Protein AF-A0A7C6FUX5-F1 (afdb_monomer)

Structure (mmCIF, N/CA/C/O backbone):
data_AF-A0A7C6FUX5-F1
#
_entry.id   AF-A0A7C6FUX5-F1
#
loop_
_atom_site.group_PDB
_atom_site.id
_atom_site.type_symbol
_atom_site.label_atom_id
_atom_site.label_alt_id
_atom_site.label_comp_id
_atom_site.label_asym_id
_atom_site.label_entity_id
_atom_site.label_seq_id
_atom_site.pdbx_PDB_ins_code
_atom_site.Cartn_x
_atom_site.Cartn_y
_atom_site.Cartn_z
_atom_site.occupancy
_atom_site.B_iso_or_equiv
_atom_site.auth_seq_id
_atom_site.auth_comp_id
_atom_site.auth_asym_id
_atom_site.auth_atom_id
_atom_site.pdbx_PDB_model_num
ATOM 1 N N . MET A 1 1 ? -0.484 7.562 3.150 1.00 90.62 1 MET A N 1
ATOM 2 C CA . MET A 1 1 ? 0.474 7.073 2.131 1.00 90.62 1 MET A CA 1
ATOM 3 C C . MET A 1 1 ? 1.756 6.677 2.838 1.00 90.62 1 MET A C 1
ATOM 5 O O . MET A 1 1 ? 1.932 7.092 3.976 1.00 90.62 1 MET A O 1
ATOM 9 N N . ILE A 1 2 ? 2.642 5.943 2.174 1.00 94.94 2 ILE A N 1
ATOM 10 C CA . ILE A 1 2 ? 4.008 5.676 2.634 1.00 94.94 2 ILE A CA 1
ATOM 11 C C . ILE A 1 2 ? 4.972 6.375 1.683 1.00 94.94 2 ILE A C 1
ATOM 13 O O . ILE A 1 2 ? 4.890 6.177 0.474 1.00 94.94 2 ILE A O 1
ATOM 17 N N . TYR A 1 3 ? 5.849 7.211 2.220 1.00 96.38 3 TYR A N 1
ATOM 18 C CA . TYR A 1 3 ? 6.982 7.792 1.513 1.00 96.38 3 TYR A CA 1
ATOM 19 C C . TYR A 1 3 ? 8.202 6.877 1.656 1.00 96.38 3 TYR A C 1
ATOM 21 O O . TYR A 1 3 ? 8.393 6.273 2.711 1.00 96.38 3 TYR A O 1
ATOM 29 N N . THR A 1 4 ? 9.015 6.761 0.605 1.00 96.56 4 THR A N 1
ATOM 30 C CA . THR A 1 4 ? 10.234 5.940 0.619 1.00 96.56 4 THR A CA 1
ATOM 31 C C . THR A 1 4 ? 11.493 6.798 0.484 1.00 96.56 4 THR A C 1
ATOM 33 O O . THR A 1 4 ? 11.474 7.920 -0.030 1.00 96.56 4 THR A O 1
ATOM 36 N N . ASN A 1 5 ? 12.644 6.231 0.844 1.00 95.88 5 ASN A N 1
ATOM 37 C CA . ASN A 1 5 ? 13.952 6.856 0.643 1.00 95.88 5 ASN A CA 1
ATOM 38 C C . ASN A 1 5 ? 14.355 7.034 -0.836 1.00 95.88 5 ASN A C 1
ATOM 40 O O . ASN A 1 5 ? 15.372 7.672 -1.114 1.00 95.88 5 ASN A O 1
ATOM 44 N N . LYS A 1 6 ? 13.567 6.508 -1.784 1.00 92.94 6 LYS A N 1
ATOM 45 C CA . LYS A 1 6 ? 13.728 6.747 -3.226 1.00 92.94 6 LYS A CA 1
ATOM 46 C C . LYS A 1 6 ? 12.970 7.985 -3.708 1.00 92.94 6 LYS A C 1
ATOM 48 O O . LYS A 1 6 ? 13.152 8.387 -4.856 1.00 92.94 6 LYS A O 1
ATOM 53 N N . GLY A 1 7 ? 12.164 8.603 -2.845 1.00 93.38 7 GLY A N 1
ATOM 54 C CA . GLY A 1 7 ? 11.412 9.817 -3.151 1.00 93.38 7 GLY A CA 1
ATOM 55 C C . GLY A 1 7 ? 10.010 9.579 -3.710 1.00 93.38 7 GLY A C 1
ATOM 56 O O . GLY A 1 7 ? 9.338 10.548 -4.061 1.00 93.38 7 GLY A O 1
ATOM 57 N N . ASP A 1 8 ? 9.571 8.324 -3.820 1.00 95.25 8 ASP A N 1
ATOM 58 C CA . ASP A 1 8 ? 8.226 7.967 -4.265 1.00 95.25 8 ASP A CA 1
ATOM 59 C C . ASP A 1 8 ? 7.261 7.739 -3.093 1.00 95.25 8 ASP A C 1
ATOM 61 O O . ASP A 1 8 ? 7.658 7.518 -1.946 1.00 95.25 8 ASP A O 1
ATOM 65 N N . TYR A 1 9 ? 5.971 7.792 -3.413 1.00 95.75 9 TYR A N 1
ATOM 66 C CA . TYR A 1 9 ? 4.870 7.467 -2.519 1.00 95.75 9 TYR A CA 1
ATOM 67 C C . TYR A 1 9 ? 4.187 6.174 -2.959 1.00 95.75 9 TYR A C 1
ATOM 69 O O . TYR A 1 9 ? 3.695 6.082 -4.084 1.00 95.75 9 TYR A O 1
ATOM 77 N N . LYS A 1 10 ? 4.045 5.217 -2.047 1.00 93.31 10 LYS A N 1
ATOM 78 C CA . LYS A 1 10 ? 3.216 4.020 -2.234 1.00 93.31 10 LYS A CA 1
ATOM 79 C C . LYS A 1 10 ? 2.009 4.043 -1.301 1.00 93.31 10 LYS A C 1
ATOM 81 O O . LYS A 1 10 ? 1.949 4.796 -0.323 1.00 93.31 10 LYS A O 1
ATOM 86 N N . LEU A 1 11 ? 1.020 3.221 -1.623 1.00 92.62 11 LEU A N 1
ATOM 87 C CA . LEU A 1 11 ? -0.009 2.875 -0.653 1.00 92.62 11 LEU A CA 1
ATOM 88 C C . LEU A 1 11 ? 0.579 1.824 0.300 1.00 92.62 11 LEU A C 1
ATOM 90 O O . LEU A 1 11 ? 1.372 0.998 -0.165 1.00 92.62 11 LEU A O 1
ATOM 94 N N . PRO A 1 12 ? 0.220 1.848 1.589 1.00 92.81 12 PRO A N 1
ATOM 95 C CA . PRO A 1 12 ? 0.594 0.765 2.477 1.00 92.81 12 PRO A CA 1
ATOM 96 C C . PRO A 1 12 ? -0.157 -0.525 2.124 1.00 92.81 12 PRO A C 1
ATOM 98 O O . PRO A 1 12 ? -1.201 -0.491 1.454 1.00 92.81 12 PRO A O 1
ATOM 101 N N . GLY A 1 13 ? 0.430 -1.642 2.527 1.00 92.06 13 GLY A N 1
ATOM 102 C CA . GLY A 1 13 ? 0.016 -2.998 2.235 1.00 92.06 13 GLY A CA 1
ATOM 103 C C . GLY A 1 13 ? 1.196 -3.950 2.052 1.00 92.06 13 GLY A C 1
ATOM 104 O O . GLY A 1 13 ? 2.288 -3.550 1.634 1.00 92.06 13 GLY A O 1
ATOM 105 N N . GLY A 1 14 ? 0.899 -5.231 2.240 1.00 91.38 14 GLY A N 1
ATOM 106 C CA . GLY A 1 14 ? 1.831 -6.345 2.127 1.00 91.38 14 GLY A CA 1
ATOM 107 C C . GLY A 1 14 ? 1.097 -7.664 1.886 1.00 91.38 14 GLY A C 1
ATOM 108 O O . GLY A 1 14 ? -0.051 -7.676 1.428 1.00 91.38 14 GLY A O 1
ATOM 109 N N . GLY A 1 15 ? 1.792 -8.777 2.110 1.00 91.31 15 GLY A N 1
ATOM 110 C CA . GLY A 1 15 ? 1.283 -10.117 1.812 1.00 91.31 15 GLY A CA 1
ATOM 111 C C . GLY A 1 15 ? 0.284 -10.625 2.856 1.00 91.31 15 GLY A C 1
ATOM 112 O O . GLY A 1 15 ? 0.269 -10.174 3.997 1.00 91.31 15 GLY A O 1
ATOM 113 N N . ILE A 1 16 ? -0.541 -11.601 2.469 1.00 90.62 16 ILE A N 1
ATOM 114 C CA . ILE A 1 16 ? -1.384 -12.354 3.417 1.00 90.62 16 ILE A CA 1
ATOM 115 C C . ILE A 1 16 ? -0.537 -13.425 4.093 1.00 90.62 16 ILE A C 1
ATOM 117 O O . ILE A 1 16 ? 0.060 -14.265 3.412 1.00 90.62 16 ILE A O 1
ATOM 121 N N . GLU A 1 17 ? -0.529 -13.441 5.423 1.00 92.19 17 GLU A N 1
ATOM 122 C CA . GLU A 1 17 ? 0.102 -14.520 6.175 1.00 92.19 17 GLU A CA 1
ATOM 123 C C . GLU A 1 17 ? -0.797 -15.762 6.269 1.00 92.19 17 GLU A C 1
ATOM 125 O O . GLU A 1 17 ? -2.009 -15.738 6.042 1.00 92.19 17 GLU A O 1
ATOM 130 N N . ALA A 1 18 ? -0.195 -16.904 6.602 1.00 93.44 18 ALA A N 1
ATOM 131 C CA . ALA A 1 18 ? -0.916 -18.166 6.680 1.00 93.44 18 ALA A CA 1
ATOM 132 C C . ALA A 1 18 ? -2.050 -18.106 7.719 1.00 93.44 18 ALA A C 1
ATOM 134 O O . ALA A 1 18 ? -1.808 -18.030 8.921 1.00 93.44 18 ALA A O 1
ATOM 135 N N . GLY A 1 19 ? -3.291 -18.223 7.240 1.00 94.44 19 GLY A N 1
ATOM 136 C CA . GLY A 1 19 ? -4.490 -18.192 8.077 1.00 94.44 19 GLY A CA 1
ATOM 137 C C . GLY A 1 19 ? -5.155 -16.820 8.188 1.00 94.44 19 GLY A C 1
ATOM 138 O O . GLY A 1 19 ? -6.219 -16.749 8.794 1.00 94.44 19 GLY A O 1
ATOM 139 N N . GLU A 1 20 ? -4.589 -15.773 7.583 1.00 92.25 20 GLU A N 1
ATOM 140 C CA . GLU A 1 20 ? -5.214 -14.451 7.522 1.00 92.25 20 GLU A CA 1
ATOM 141 C C . GLU A 1 20 ? -6.233 -14.349 6.377 1.00 92.25 20 GLU A C 1
ATOM 143 O O . GLU A 1 20 ? -6.048 -14.849 5.264 1.00 92.25 20 GLU A O 1
ATOM 148 N N . THR A 1 21 ? -7.324 -13.641 6.640 1.00 92.00 21 THR A N 1
ATOM 149 C CA . THR A 1 21 ? -8.197 -13.074 5.613 1.00 92.00 21 THR A CA 1
ATOM 150 C C . THR A 1 21 ? -7.592 -11.787 5.047 1.00 92.00 21 THR A C 1
ATOM 152 O O . THR A 1 21 ? -6.734 -11.154 5.658 1.00 92.00 21 T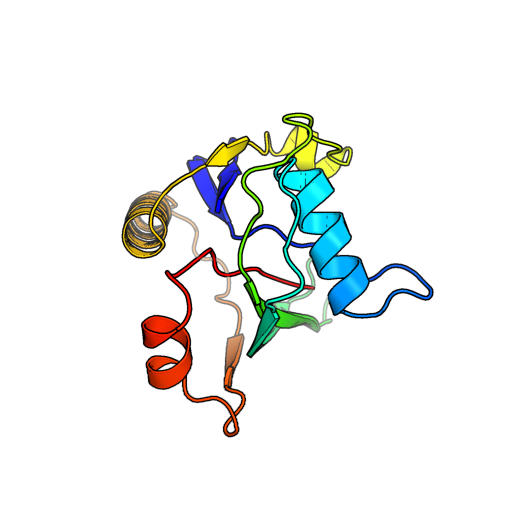HR A O 1
ATOM 155 N N . HIS A 1 22 ? -8.096 -11.326 3.899 1.00 89.69 22 HIS A N 1
ATOM 156 C CA . HIS A 1 22 ? -7.632 -10.067 3.298 1.00 89.69 22 HIS A CA 1
ATOM 157 C C . HIS A 1 22 ? -7.837 -8.864 4.233 1.00 89.69 22 HIS A C 1
ATOM 159 O O . HIS A 1 22 ? -7.033 -7.940 4.236 1.00 89.69 22 HIS A O 1
ATOM 165 N N . LEU A 1 23 ? -8.923 -8.864 5.015 1.00 90.62 23 LEU A N 1
ATOM 166 C CA . LEU A 1 23 ? -9.229 -7.773 5.942 1.00 90.62 23 LEU A CA 1
ATOM 167 C C . LEU A 1 23 ? -8.312 -7.791 7.168 1.00 90.62 23 LEU A C 1
ATOM 169 O O . LEU A 1 23 ? -7.954 -6.726 7.663 1.00 90.62 23 LEU A O 1
ATOM 173 N N . GLU A 1 24 ? -7.932 -8.974 7.651 1.00 93.38 24 GLU A N 1
ATOM 174 C CA . GLU A 1 24 ? -6.967 -9.113 8.748 1.00 93.38 24 GLU A CA 1
ATOM 175 C C . GLU A 1 24 ? -5.582 -8.639 8.313 1.00 93.38 24 GLU A C 1
ATOM 177 O O . GLU A 1 24 ? -5.012 -7.780 8.985 1.00 93.38 24 GLU A O 1
ATOM 182 N N . ALA A 1 25 ? -5.112 -9.089 7.144 1.00 93.62 25 ALA A N 1
ATOM 183 C CA . ALA A 1 25 ? -3.860 -8.618 6.561 1.00 93.62 25 ALA A CA 1
ATOM 184 C C . ALA A 1 25 ? -3.884 -7.096 6.343 1.00 93.62 25 ALA A C 1
ATOM 186 O O . ALA A 1 25 ? -2.970 -6.402 6.770 1.00 93.62 25 ALA A O 1
ATOM 187 N N . LEU A 1 26 ? -4.968 -6.542 5.781 1.00 93.44 26 LEU A N 1
ATOM 188 C CA . LEU A 1 26 ? -5.131 -5.092 5.627 1.00 93.44 26 LEU A CA 1
ATOM 189 C C . LEU A 1 26 ? -4.981 -4.363 6.973 1.00 93.44 26 LEU A C 1
ATOM 191 O O . LEU A 1 26 ? -4.186 -3.435 7.080 1.00 93.44 26 LEU A O 1
ATOM 195 N N . LYS A 1 27 ? -5.718 -4.777 8.013 1.00 93.06 27 LYS A N 1
ATOM 196 C CA . LYS A 1 27 ? -5.649 -4.143 9.342 1.00 93.06 27 LYS A CA 1
ATOM 197 C C . LYS A 1 27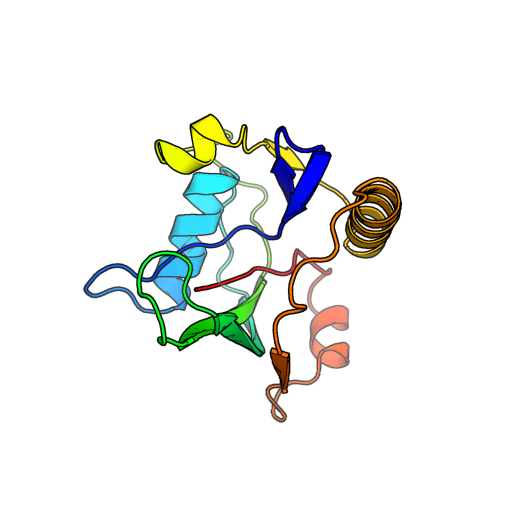 ? -4.245 -4.230 9.953 1.00 93.06 27 LYS A C 1
ATOM 199 O O . LYS A 1 27 ? -3.802 -3.248 10.548 1.00 93.06 27 LYS A O 1
ATOM 204 N N . ARG A 1 28 ? -3.559 -5.369 9.800 1.00 95.06 28 ARG A N 1
ATOM 205 C CA . ARG A 1 28 ? -2.182 -5.568 10.273 1.00 95.06 28 ARG A CA 1
ATOM 206 C C . ARG A 1 28 ? -1.209 -4.642 9.546 1.00 95.06 28 ARG A C 1
ATOM 208 O O . ARG A 1 28 ? -0.564 -3.838 10.204 1.00 95.06 28 ARG A O 1
ATOM 215 N N . GLU A 1 29 ? -1.165 -4.687 8.219 1.00 95.31 29 GLU A N 1
ATOM 216 C CA . GLU A 1 29 ? -0.222 -3.913 7.397 1.00 95.31 29 GLU A CA 1
ATOM 217 C C . GLU A 1 29 ? -0.356 -2.403 7.636 1.00 95.31 29 GLU A C 1
ATOM 219 O O . GLU A 1 29 ? 0.636 -1.695 7.806 1.00 95.31 29 GLU A O 1
ATOM 224 N N . ILE A 1 30 ? -1.590 -1.891 7.751 1.00 93.56 30 ILE A N 1
ATOM 225 C CA . ILE A 1 30 ? -1.799 -0.477 8.096 1.00 93.56 30 ILE A CA 1
ATOM 226 C C . ILE A 1 30 ? -1.211 -0.148 9.460 1.00 93.56 30 ILE A C 1
ATOM 228 O O . ILE A 1 30 ? -0.516 0.862 9.596 1.00 93.56 30 ILE A O 1
ATOM 232 N N . LEU A 1 31 ? -1.446 -0.987 10.463 1.00 93.94 31 LEU A N 1
ATOM 233 C CA . LEU A 1 31 ? -0.877 -0.770 11.785 1.00 93.94 31 LEU A CA 1
ATOM 234 C C . LEU A 1 31 ? 0.658 -0.825 11.757 1.00 93.94 31 LEU A C 1
ATOM 236 O O . LEU A 1 31 ? 1.301 0.006 12.395 1.00 93.94 31 LEU A O 1
ATOM 240 N N . GLU A 1 32 ? 1.246 -1.755 11.010 1.00 94.81 32 GLU A N 1
ATOM 241 C CA . GLU A 1 32 ? 2.696 -1.950 10.927 1.00 94.81 32 GLU A CA 1
ATOM 242 C C . GLU A 1 32 ? 3.400 -0.799 10.203 1.00 94.81 32 GLU A C 1
ATOM 244 O O . GLU A 1 32 ? 4.341 -0.208 10.744 1.00 94.81 32 GLU A O 1
ATOM 249 N N . GLU A 1 33 ? 2.913 -0.427 9.020 1.00 95.06 33 GLU A N 1
ATOM 250 C CA . GLU A 1 33 ? 3.546 0.579 8.168 1.00 95.06 33 GLU A CA 1
ATOM 251 C C . GLU A 1 33 ? 3.165 2.019 8.530 1.00 95.06 33 GLU A C 1
ATOM 253 O O . GLU A 1 33 ? 3.901 2.945 8.183 1.00 95.06 33 GLU A O 1
ATOM 258 N N . THR A 1 34 ? 2.033 2.243 9.215 1.00 92.38 34 THR A N 1
ATOM 259 C CA . THR A 1 34 ? 1.551 3.603 9.535 1.00 92.38 34 THR A CA 1
ATOM 260 C C . THR A 1 34 ? 1.375 3.901 11.018 1.00 92.38 34 THR A C 1
ATOM 262 O O . THR A 1 34 ? 1.345 5.072 11.392 1.00 92.38 34 THR A O 1
ATOM 265 N N . GLY A 1 35 ? 1.250 2.881 11.870 1.00 92.69 35 GLY A N 1
ATOM 266 C CA . GLY A 1 35 ? 0.865 3.048 13.275 1.00 92.69 35 GLY A CA 1
ATOM 267 C C . GLY A 1 35 ? -0.616 3.402 13.482 1.00 92.69 35 GLY A C 1
ATOM 268 O O . GLY A 1 35 ? -1.045 3.571 14.628 1.00 92.69 35 GLY A O 1
ATOM 269 N N . CYS A 1 36 ? -1.403 3.521 12.406 1.00 91.56 36 CYS A N 1
ATOM 270 C CA . CYS A 1 36 ? -2.831 3.818 12.461 1.00 91.56 36 CYS A CA 1
ATOM 271 C C . CYS A 1 36 ? -3.665 2.545 12.637 1.00 91.56 36 CYS A C 1
ATOM 273 O O . CYS A 1 36 ? -3.319 1.476 12.142 1.00 91.56 36 CYS A O 1
ATOM 275 N N . LEU A 1 37 ? -4.818 2.684 13.289 1.00 91.44 37 LEU A N 1
ATOM 276 C CA . LEU A 1 37 ? -5.840 1.642 13.331 1.00 91.44 37 LEU A CA 1
ATOM 277 C C . LEU A 1 37 ? -6.911 1.916 12.274 1.00 91.44 37 LEU A C 1
ATOM 279 O O . LEU A 1 37 ? -7.257 3.068 12.019 1.00 91.44 37 LEU A O 1
ATOM 283 N N . ILE A 1 38 ? -7.454 0.854 11.685 1.00 89.81 38 ILE A N 1
ATOM 284 C CA . ILE A 1 38 ? -8.605 0.927 10.780 1.00 89.81 38 ILE A CA 1
ATOM 285 C C . ILE A 1 38 ? -9.884 0.702 11.593 1.00 89.81 38 ILE A C 1
ATOM 287 O O . ILE A 1 38 ? -9.976 -0.265 12.352 1.00 89.81 38 ILE A O 1
ATOM 291 N N . GLU A 1 39 ? -10.873 1.574 11.418 1.00 88.12 39 GLU A N 1
ATOM 292 C CA . GLU A 1 39 ? -12.232 1.361 11.921 1.00 88.12 39 GLU A CA 1
ATOM 293 C C . GLU A 1 39 ? -12.924 0.215 11.161 1.00 88.12 39 GLU A C 1
ATOM 295 O O . GLU A 1 39 ? -12.473 -0.217 10.105 1.00 88.12 39 GLU A O 1
ATOM 300 N N . ASP A 1 40 ? -14.072 -0.275 11.629 1.00 83.44 40 ASP A N 1
ATOM 301 C CA . ASP A 1 40 ? -14.784 -1.371 10.940 1.00 83.44 40 ASP A CA 1
ATOM 302 C C . ASP A 1 40 ? -15.429 -0.963 9.597 1.00 83.44 40 ASP A C 1
ATOM 304 O O . ASP A 1 40 ? -16.061 -1.770 8.913 1.00 83.44 40 ASP A O 1
ATOM 308 N N . THR A 1 41 ? -15.213 0.281 9.179 1.00 84.19 41 THR A N 1
ATOM 309 C CA . THR A 1 41 ? -15.671 0.853 7.918 1.00 84.19 41 THR A CA 1
ATOM 310 C C . THR A 1 41 ? -14.636 0.607 6.818 1.00 84.19 41 THR A C 1
ATOM 312 O O . THR A 1 41 ? -13.750 1.432 6.577 1.00 84.19 41 THR A O 1
ATOM 315 N N . ILE A 1 42 ? -14.757 -0.542 6.145 1.00 88.00 42 ILE A N 1
ATOM 316 C CA . ILE A 1 42 ? -13.884 -0.975 5.042 1.00 88.00 42 ILE A CA 1
ATOM 317 C C . ILE A 1 42 ? -14.731 -1.291 3.806 1.00 88.00 42 ILE A C 1
ATOM 319 O O . ILE A 1 42 ? -15.709 -2.032 3.888 1.00 88.00 42 ILE A O 1
ATOM 323 N N . LEU A 1 43 ? -14.323 -0.770 2.651 1.00 85.94 43 LEU A N 1
ATOM 324 C CA . LEU A 1 43 ? -14.976 -0.982 1.363 1.00 85.94 43 LEU A CA 1
ATOM 325 C C . LEU A 1 43 ? -13.959 -1.507 0.338 1.00 85.94 43 LEU A C 1
ATOM 327 O O . LEU A 1 43 ? -13.009 -0.787 0.028 1.00 85.94 43 LEU A O 1
ATOM 331 N N . PRO A 1 44 ? -14.129 -2.716 -0.223 1.00 87.31 44 PRO A N 1
ATOM 332 C CA . PRO A 1 44 ? -13.321 -3.145 -1.362 1.00 87.31 44 PRO A CA 1
ATOM 333 C C . PRO A 1 44 ? -13.556 -2.223 -2.568 1.00 87.31 44 PRO A C 1
ATOM 335 O O . PRO A 1 44 ? -14.629 -1.673 -2.742 1.00 87.31 44 PRO A O 1
ATOM 338 N N . ILE A 1 45 ? -12.546 -2.003 -3.401 1.00 86.19 45 ILE A N 1
ATOM 339 C CA . ILE A 1 45 ? -12.649 -1.134 -4.590 1.00 86.19 45 ILE A CA 1
ATOM 340 C C . ILE A 1 45 ? -12.498 -1.969 -5.854 1.00 86.19 45 ILE A C 1
ATOM 342 O O . ILE A 1 45 ? -13.159 -1.747 -6.870 1.00 86.19 45 ILE A O 1
ATOM 346 N N . GLY A 1 46 ? -11.585 -2.930 -5.803 1.00 86.50 46 GLY A N 1
ATOM 347 C CA . GLY A 1 46 ? -11.254 -3.729 -6.9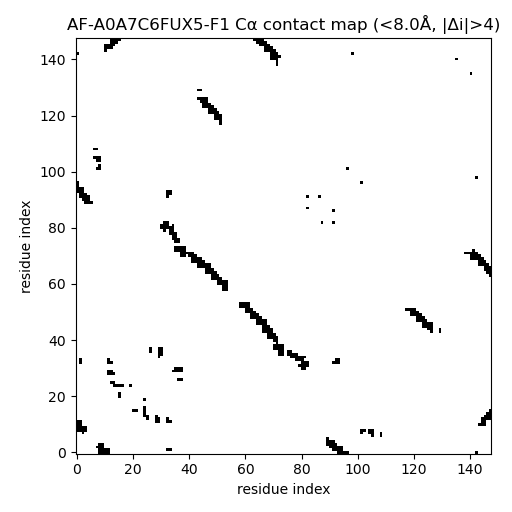56 1.00 86.50 46 GLY A CA 1
ATOM 348 C C . GLY A 1 46 ? -9.907 -4.397 -6.812 1.00 86.50 46 GLY A C 1
ATOM 349 O O . GLY A 1 46 ? -9.305 -4.451 -5.739 1.00 86.50 46 GLY A O 1
ATOM 350 N N . THR A 1 47 ? -9.454 -4.930 -7.934 1.00 88.38 47 THR A N 1
ATOM 351 C CA . THR A 1 47 ? -8.215 -5.676 -8.035 1.00 88.38 47 THR A CA 1
ATOM 352 C C . THR A 1 47 ? -7.393 -5.185 -9.215 1.00 88.38 47 THR A C 1
ATOM 354 O O . THR A 1 47 ? -7.929 -4.974 -10.305 1.00 88.38 47 THR A O 1
ATOM 357 N N . VAL A 1 48 ? -6.086 -5.059 -9.015 1.00 89.00 48 VAL A N 1
ATOM 358 C CA . VAL A 1 48 ? -5.104 -4.889 -10.089 1.00 89.00 48 VAL A CA 1
ATOM 359 C C . VAL A 1 48 ? -4.342 -6.190 -10.245 1.00 89.00 48 VAL A C 1
ATOM 361 O O . VAL A 1 48 ? -4.023 -6.850 -9.264 1.00 89.00 48 VAL A O 1
ATOM 364 N N . THR A 1 49 ? -4.083 -6.604 -11.476 1.00 88.69 49 THR A N 1
ATOM 365 C CA . THR A 1 49 ? -3.153 -7.700 -11.755 1.00 88.69 49 THR A CA 1
ATOM 366 C C . THR A 1 49 ? -2.003 -7.147 -12.566 1.00 88.69 49 THR A C 1
ATOM 368 O O . THR A 1 49 ? -2.224 -6.601 -13.646 1.00 88.69 49 THR A O 1
ATOM 371 N N . GLU A 1 50 ? -0.798 -7.269 -12.024 1.00 89.69 50 GLU A N 1
ATOM 372 C CA . GLU A 1 50 ? 0.452 -6.912 -12.674 1.00 89.69 50 GLU A CA 1
ATOM 373 C C . GLU A 1 50 ? 1.143 -8.176 -13.186 1.00 89.69 50 GLU A C 1
ATOM 375 O O . GLU A 1 50 ? 1.291 -9.155 -12.453 1.00 89.69 50 GLU A O 1
ATOM 380 N N . GLN A 1 51 ? 1.575 -8.147 -14.444 1.00 89.94 51 GLN A N 1
ATOM 381 C CA . GLN A 1 51 ? 2.358 -9.208 -15.067 1.00 89.94 51 GLN A CA 1
ATOM 382 C C . GLN A 1 51 ? 3.651 -8.629 -15.633 1.00 89.94 51 GLN A C 1
ATOM 384 O O . GLN A 1 51 ? 3.631 -7.654 -16.392 1.00 89.94 51 GLN A O 1
ATOM 389 N N . ARG A 1 52 ? 4.781 -9.238 -15.275 1.00 89.19 52 ARG A N 1
ATOM 390 C CA . ARG A 1 52 ? 6.116 -8.845 -15.748 1.00 89.19 52 ARG A CA 1
ATOM 391 C C . ARG A 1 52 ? 7.033 -10.055 -15.865 1.00 89.19 52 ARG A C 1
ATOM 393 O O . ARG A 1 52 ? 6.752 -11.100 -15.288 1.00 89.19 52 ARG A O 1
ATOM 400 N N . GLU A 1 53 ? 8.128 -9.908 -16.604 1.00 89.12 53 GLU A N 1
ATOM 401 C CA . GLU A 1 53 ? 9.209 -10.900 -16.588 1.00 89.12 53 GLU A CA 1
ATOM 402 C C . GLU A 1 53 ? 9.711 -11.092 -15.152 1.00 89.12 53 GLU A C 1
ATOM 404 O O . GLU A 1 53 ? 9.853 -10.119 -14.403 1.00 89.12 53 GLU A O 1
ATOM 409 N N . ASP A 1 54 ? 9.929 -12.343 -14.757 1.00 88.75 54 ASP A N 1
ATOM 410 C CA . ASP A 1 54 ? 10.419 -12.654 -13.421 1.00 88.75 54 ASP A CA 1
ATOM 411 C C . ASP A 1 54 ? 11.906 -12.276 -13.289 1.00 88.75 54 ASP A C 1
ATOM 413 O O . ASP A 1 54 ? 12.744 -12.597 -14.135 1.00 88.75 54 ASP A O 1
ATOM 417 N N . THR A 1 55 ? 12.240 -11.545 -12.224 1.00 85.00 55 THR A N 1
ATOM 418 C CA . THR A 1 55 ? 13.603 -11.051 -11.973 1.00 85.00 55 THR A CA 1
ATOM 419 C C . THR A 1 55 ? 14.532 -12.142 -11.428 1.00 85.00 55 THR A C 1
ATOM 421 O O . THR A 1 55 ? 15.755 -12.002 -11.491 1.00 85.00 55 THR A O 1
ATOM 424 N N . PHE A 1 56 ? 13.974 -13.213 -10.864 1.00 86.88 56 PHE A N 1
ATOM 425 C CA . PHE A 1 56 ? 14.697 -14.304 -10.214 1.00 86.88 56 PHE A CA 1
ATOM 426 C C . PHE A 1 56 ? 14.719 -15.568 -11.077 1.00 86.88 56 PHE A C 1
ATOM 428 O O . PHE A 1 56 ? 15.728 -16.277 -11.097 1.00 86.88 56 PHE A O 1
ATOM 435 N N . GLU A 1 57 ? 13.643 -15.827 -11.820 1.00 87.75 57 GLU A N 1
ATOM 436 C CA . GLU A 1 57 ? 13.498 -16.991 -12.688 1.00 87.75 57 GLU A CA 1
ATOM 437 C C . GLU A 1 57 ? 13.521 -16.606 -14.169 1.00 87.75 57 GLU A C 1
ATOM 439 O O . GLU A 1 57 ? 12.619 -15.973 -14.714 1.00 87.75 57 GLU A O 1
ATOM 444 N N . LYS A 1 58 ? 14.576 -17.036 -14.865 1.00 90.25 58 LYS A N 1
ATOM 445 C CA . LYS A 1 58 ? 14.692 -16.807 -16.303 1.00 90.25 58 LYS A CA 1
ATOM 446 C C . LYS A 1 58 ? 13.569 -17.538 -17.052 1.00 90.25 58 LYS A C 1
ATOM 448 O O . LYS A 1 58 ? 13.309 -18.705 -16.780 1.00 90.25 58 LYS A O 1
ATOM 453 N N . ASP A 1 59 ? 12.983 -16.862 -18.039 1.00 88.56 59 ASP A N 1
ATOM 454 C CA . ASP A 1 59 ? 11.897 -17.371 -18.890 1.00 88.56 59 ASP A CA 1
ATOM 455 C C . ASP A 1 59 ? 10.573 -17.636 -18.130 1.00 88.56 59 ASP A C 1
ATOM 457 O O . ASP A 1 59 ? 9.692 -18.331 -18.640 1.00 88.56 59 ASP A O 1
ATOM 461 N N . ALA A 1 60 ? 10.405 -17.044 -16.939 1.00 90.25 60 ALA A N 1
ATOM 462 C CA . ALA A 1 60 ? 9.164 -17.058 -16.166 1.00 90.25 60 ALA A CA 1
ATOM 463 C C . ALA A 1 60 ? 8.463 -15.686 -16.160 1.00 90.25 60 ALA A C 1
ATOM 465 O O . ALA A 1 60 ? 9.070 -14.639 -16.407 1.00 90.25 60 ALA A O 1
ATOM 466 N N . ILE A 1 61 ? 7.157 -15.700 -15.876 1.00 88.38 61 ILE A N 1
ATOM 467 C CA . ILE A 1 61 ? 6.336 -14.499 -15.693 1.00 88.38 61 ILE A CA 1
ATOM 468 C C . ILE A 1 61 ? 5.937 -14.408 -14.226 1.00 88.38 61 ILE A C 1
ATOM 470 O O . ILE A 1 61 ? 5.254 -15.291 -13.706 1.00 88.38 61 ILE A O 1
ATOM 474 N N . PHE A 1 62 ? 6.315 -13.304 -13.593 1.00 89.19 62 PHE A N 1
ATOM 475 C CA . PHE A 1 62 ? 5.833 -12.932 -12.276 1.00 89.19 62 PHE A CA 1
ATOM 476 C C . PHE A 1 62 ? 4.431 -12.329 -12.402 1.00 89.19 62 PHE A C 1
ATOM 478 O O . PHE A 1 62 ? 4.214 -11.396 -13.185 1.00 89.19 62 PHE A O 1
ATOM 485 N N . ILE A 1 63 ? 3.485 -12.856 -11.623 1.00 88.06 63 ILE A N 1
ATOM 486 C CA . ILE A 1 63 ? 2.111 -12.356 -11.543 1.00 88.06 63 ILE A CA 1
ATOM 487 C C . ILE A 1 63 ? 1.849 -11.906 -10.115 1.00 88.06 63 ILE A C 1
ATOM 489 O O . ILE A 1 63 ? 2.009 -12.679 -9.176 1.00 88.06 63 ILE A O 1
ATOM 493 N N . MET A 1 64 ? 1.383 -10.674 -9.978 1.00 88.12 64 MET A N 1
ATOM 494 C CA . MET A 1 64 ? 1.015 -10.080 -8.703 1.00 88.12 64 MET A CA 1
ATOM 495 C C . MET A 1 64 ? -0.420 -9.602 -8.784 1.00 88.12 64 MET A C 1
ATOM 497 O O . MET A 1 64 ? -0.794 -8.894 -9.722 1.00 88.12 64 MET A O 1
ATOM 501 N N . LYS A 1 65 ? -1.237 -10.022 -7.825 1.00 89.44 65 LYS A N 1
ATOM 502 C CA . LYS A 1 65 ? -2.643 -9.643 -7.752 1.00 89.44 65 LYS A CA 1
ATOM 503 C C . LYS A 1 65 ? -2.807 -8.777 -6.517 1.00 89.44 65 LYS A C 1
ATOM 505 O O . LYS A 1 65 ? -2.398 -9.177 -5.449 1.00 89.44 65 LYS A O 1
ATOM 510 N N . SER A 1 66 ? -3.416 -7.613 -6.670 1.00 88.19 66 SER A N 1
ATOM 511 C CA . SER A 1 66 ? -3.486 -6.579 -5.642 1.00 88.19 66 SER A CA 1
ATOM 512 C C . SER A 1 66 ? -4.938 -6.189 -5.398 1.00 88.19 66 SER A C 1
ATOM 514 O O . SER A 1 66 ? -5.559 -5.606 -6.280 1.00 88.19 66 SER A O 1
ATOM 516 N N . HIS A 1 67 ? -5.499 -6.507 -4.233 1.00 89.44 67 HIS A N 1
ATOM 517 C CA . HIS A 1 67 ? -6.809 -6.062 -3.763 1.00 89.44 67 HIS A CA 1
ATOM 518 C C . HIS A 1 67 ? -6.728 -4.687 -3.088 1.00 89.44 67 HIS A C 1
ATOM 520 O O . HIS A 1 67 ? -5.917 -4.481 -2.191 1.00 89.44 67 HIS A O 1
ATOM 526 N N . TYR A 1 68 ? -7.583 -3.755 -3.510 1.00 88.81 68 TYR A N 1
ATOM 527 C CA . TYR A 1 68 ? -7.607 -2.384 -3.001 1.00 88.81 68 TYR A CA 1
ATOM 528 C C . TYR A 1 68 ? -8.868 -2.126 -2.194 1.00 88.81 68 TYR A C 1
ATOM 530 O O . TYR A 1 68 ? -9.952 -2.589 -2.558 1.00 88.81 68 TYR A O 1
ATOM 538 N N . TYR A 1 69 ? -8.719 -1.323 -1.144 1.00 89.12 69 TYR A N 1
ATOM 539 C CA . TYR A 1 69 ? -9.783 -0.981 -0.208 1.00 89.12 69 TYR A CA 1
ATOM 540 C C . TYR A 1 69 ? -9.774 0.521 0.093 1.00 89.12 69 TYR A C 1
ATOM 542 O O . TYR A 1 69 ? -8.712 1.147 0.119 1.00 89.12 69 TYR A O 1
ATOM 550 N N . PHE A 1 70 ? -10.957 1.083 0.338 1.00 88.06 70 PHE A N 1
ATOM 551 C CA . PHE A 1 70 ? -11.134 2.309 1.109 1.00 88.06 70 PHE A CA 1
ATOM 552 C C . PHE A 1 70 ? -11.364 1.922 2.560 1.00 88.06 70 PHE A C 1
ATOM 554 O O . PHE A 1 70 ? -12.147 1.011 2.835 1.00 88.06 70 PHE A O 1
ATOM 561 N N . CYS A 1 71 ? -10.746 2.634 3.494 1.00 87.81 71 CYS A N 1
ATOM 562 C CA . CYS A 1 71 ? -11.080 2.452 4.897 1.00 87.81 71 CYS A CA 1
ATOM 563 C C . CYS A 1 71 ? -10.917 3.729 5.704 1.00 87.81 71 CYS A C 1
ATOM 565 O O . CYS A 1 71 ? -10.099 4.586 5.377 1.00 87.81 71 CYS A O 1
ATOM 567 N N . VAL A 1 72 ? -11.686 3.835 6.784 1.00 86.88 72 VAL A N 1
ATOM 568 C CA . VAL A 1 72 ? -11.567 4.938 7.741 1.00 86.88 72 VAL A CA 1
ATOM 569 C C . VAL A 1 72 ? -10.493 4.597 8.767 1.00 86.88 72 VAL A C 1
ATOM 571 O O . VAL A 1 72 ? -10.513 3.519 9.357 1.00 86.88 72 VAL A O 1
ATOM 574 N N . ILE A 1 73 ? -9.538 5.507 8.952 1.00 86.88 73 ILE A N 1
ATOM 575 C CA . ILE A 1 73 ? -8.523 5.393 10.001 1.00 86.88 73 ILE A CA 1
ATOM 576 C C . ILE A 1 73 ? -9.034 6.051 11.283 1.00 86.88 73 ILE A C 1
ATOM 578 O O . ILE A 1 73 ? -9.615 7.135 11.239 1.00 86.88 73 ILE A O 1
ATOM 582 N N . SER A 1 74 ? -8.796 5.396 12.413 1.00 85.12 74 SER A N 1
ATOM 583 C CA . SER A 1 74 ? -9.146 5.911 13.732 1.00 85.12 74 SER A CA 1
ATOM 584 C C . SER A 1 74 ? -8.282 7.119 14.097 1.00 85.12 74 SER A C 1
ATOM 586 O O . SER A 1 74 ? -7.124 7.232 13.686 1.00 85.12 74 SER A O 1
ATOM 588 N N . THR A 1 75 ? -8.827 8.006 14.932 1.00 75.94 75 THR A N 1
ATOM 589 C CA . THR A 1 75 ? -8.039 9.041 15.623 1.00 75.94 75 THR A CA 1
ATOM 590 C C . THR A 1 75 ? -7.139 8.462 16.716 1.00 75.94 75 THR A C 1
ATOM 592 O O . THR A 1 75 ? -6.265 9.158 17.224 1.00 75.94 75 THR A O 1
ATOM 595 N N . 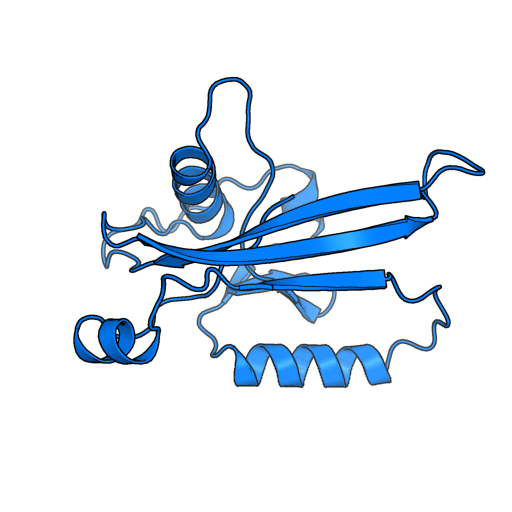GLU A 1 76 ? -7.375 7.210 17.108 1.00 74.69 76 GLU A N 1
ATOM 596 C CA . GLU A 1 76 ? -6.530 6.444 18.014 1.00 74.69 76 GLU A CA 1
ATOM 597 C C . GLU A 1 76 ? -5.512 5.625 17.209 1.00 74.69 76 GLU A C 1
ATOM 599 O O . GLU A 1 76 ? -5.845 4.957 16.229 1.00 74.69 76 GLU A O 1
ATOM 604 N N . GLY A 1 77 ? -4.257 5.658 17.642 1.00 75.00 77 GLY A N 1
ATOM 605 C CA . GLY A 1 77 ? -3.154 4.951 17.008 1.00 75.00 77 GLY A CA 1
ATOM 606 C C . GLY A 1 77 ? -2.018 4.734 17.995 1.00 75.00 77 GLY A C 1
ATOM 607 O O . GLY A 1 77 ? -2.064 5.192 19.139 1.00 75.00 77 GLY A O 1
ATOM 608 N N . THR A 1 78 ? -0.998 4.000 17.568 1.00 76.62 78 THR A N 1
ATOM 609 C CA . THR A 1 78 ? 0.169 3.725 18.417 1.00 76.62 78 THR A CA 1
ATOM 610 C C . THR A 1 78 ? 1.311 4.709 18.176 1.00 76.62 78 THR A C 1
ATOM 612 O O . THR A 1 78 ? 2.257 4.717 18.967 1.00 76.62 78 THR A O 1
ATOM 615 N N . ASP A 1 79 ? 1.246 5.489 17.085 1.00 73.88 79 ASP A N 1
ATOM 616 C CA . ASP A 1 79 ? 2.322 6.327 16.523 1.00 73.88 79 ASP A CA 1
ATOM 617 C C . ASP A 1 79 ? 3.670 5.587 16.381 1.00 73.88 79 ASP A C 1
ATOM 619 O O . ASP A 1 79 ? 4.737 6.193 16.264 1.00 73.88 79 ASP A O 1
ATOM 623 N N . LYS A 1 80 ? 3.639 4.250 16.415 1.00 88.81 80 LYS A N 1
ATOM 624 C CA . LYS A 1 80 ? 4.807 3.374 16.391 1.00 88.81 80 LYS A CA 1
ATOM 625 C C . LYS A 1 80 ? 4.698 2.441 15.205 1.00 88.81 80 LYS A C 1
ATOM 627 O O . LYS A 1 80 ? 3.749 1.672 15.105 1.00 88.81 80 LYS A O 1
ATOM 632 N N . LEU A 1 81 ? 5.722 2.478 14.364 1.00 93.69 81 LEU A N 1
ATOM 633 C CA . LEU A 1 81 ? 5.833 1.587 13.220 1.00 93.69 81 LEU A CA 1
ATOM 634 C C . LEU A 1 81 ? 6.403 0.235 13.648 1.00 93.69 81 LEU A C 1
ATOM 636 O O . LEU A 1 81 ? 7.314 0.169 14.481 1.00 93.69 81 LEU A O 1
ATOM 640 N N . ASN A 1 82 ? 5.911 -0.828 13.023 1.00 96.12 82 ASN A N 1
ATOM 641 C CA . ASN A 1 82 ? 6.436 -2.183 13.134 1.00 96.12 82 ASN A CA 1
ATOM 642 C C . ASN A 1 82 ? 6.880 -2.686 11.757 1.00 96.12 82 ASN A C 1
ATOM 644 O O . ASN A 1 82 ? 6.376 -3.672 11.244 1.00 96.12 82 ASN A O 1
ATOM 648 N N . LEU A 1 83 ? 7.835 -1.971 11.170 1.00 95.38 83 LEU A N 1
ATOM 649 C CA . LEU A 1 83 ? 8.348 -2.276 9.838 1.00 95.38 83 LEU A CA 1
ATOM 650 C C . LEU A 1 83 ? 9.219 -3.535 9.831 1.00 95.38 83 LEU A C 1
ATOM 652 O O . LEU A 1 83 ? 10.045 -3.736 10.739 1.00 95.38 83 LEU A O 1
ATOM 656 N N . ASP A 1 84 ? 9.139 -4.313 8.760 1.00 94.38 84 ASP A N 1
ATOM 657 C CA . ASP A 1 84 ? 10.066 -5.411 8.515 1.00 94.38 84 ASP A CA 1
ATOM 658 C C . ASP A 1 84 ? 11.481 -4.902 8.135 1.00 94.38 84 ASP A C 1
ATOM 660 O O . ASP A 1 84 ? 11.780 -3.702 8.119 1.00 94.38 84 ASP A O 1
ATOM 664 N N . SER A 1 85 ? 12.422 -5.817 7.872 1.00 95.94 85 SER A N 1
ATOM 665 C CA . SER A 1 85 ? 13.792 -5.417 7.500 1.00 95.94 85 SER A CA 1
ATOM 666 C C . SER A 1 85 ? 13.870 -4.733 6.131 1.00 95.94 85 SER A C 1
ATOM 668 O O . SER A 1 85 ? 14.673 -3.820 5.942 1.00 95.94 85 SER A O 1
ATOM 670 N N . TYR A 1 86 ? 13.075 -5.185 5.168 1.00 92.38 86 TYR A N 1
ATOM 671 C CA . TYR A 1 86 ? 13.024 -4.649 3.814 1.00 92.38 86 TYR A CA 1
ATOM 672 C C . TYR A 1 86 ? 12.436 -3.231 3.794 1.00 92.38 86 TYR A C 1
ATOM 674 O O . TYR A 1 86 ? 13.026 -2.324 3.208 1.00 92.38 86 TYR A O 1
ATOM 682 N N . GLU A 1 87 ? 11.344 -3.010 4.510 1.00 94.94 87 GLU A N 1
ATOM 683 C CA . GLU A 1 87 ? 10.648 -1.730 4.638 1.00 94.94 87 GLU A CA 1
ATOM 684 C C . GLU A 1 87 ? 11.491 -0.687 5.371 1.00 94.94 87 GLU A C 1
ATOM 686 O O . GLU A 1 87 ? 11.611 0.459 4.925 1.00 94.94 87 GLU A O 1
ATOM 691 N N . LYS A 1 88 ? 12.182 -1.099 6.445 1.00 95.88 88 LYS A N 1
ATOM 692 C CA . LYS A 1 88 ? 13.193 -0.262 7.114 1.00 95.88 88 LYS A CA 1
ATOM 693 C C . LYS A 1 88 ? 14.290 0.164 6.148 1.00 95.88 88 LYS A C 1
ATOM 695 O O . LYS A 1 88 ? 14.678 1.330 6.135 1.00 95.88 88 LYS A O 1
ATOM 700 N N . ASN A 1 89 ? 14.775 -0.759 5.316 1.00 96.50 89 ASN A N 1
ATOM 701 C CA . ASN A 1 89 ? 15.804 -0.461 4.319 1.00 96.50 89 ASN A CA 1
ATOM 702 C C . ASN A 1 89 ? 15.298 0.471 3.205 1.00 96.50 89 ASN A C 1
ATOM 704 O O . ASN A 1 89 ? 16.088 1.229 2.640 1.00 96.50 89 ASN A O 1
ATOM 708 N N . LEU A 1 90 ? 13.999 0.450 2.901 1.00 94.19 90 LEU A N 1
ATOM 709 C CA . LEU A 1 90 ? 13.351 1.412 2.007 1.00 94.19 90 LEU A CA 1
ATOM 710 C C . LEU A 1 90 ? 12.994 2.738 2.691 1.00 94.19 90 LEU A C 1
ATOM 712 O O . LEU A 1 90 ? 12.548 3.661 2.013 1.00 94.19 90 LEU A O 1
ATOM 716 N N . GLY A 1 91 ? 13.224 2.866 3.999 1.00 96.25 91 GLY A N 1
ATOM 717 C CA . GLY A 1 91 ? 12.972 4.088 4.755 1.00 96.25 91 GLY A CA 1
ATOM 718 C C . GLY A 1 91 ? 11.502 4.489 4.750 1.00 96.25 91 GLY A C 1
ATOM 719 O O . GLY A 1 91 ? 11.209 5.652 4.492 1.00 96.25 91 GLY A O 1
ATOM 720 N N . PHE A 1 92 ? 10.596 3.531 4.967 1.00 95.56 92 PHE A N 1
ATOM 721 C CA . PHE A 1 92 ? 9.162 3.811 5.003 1.00 95.56 92 PHE A CA 1
ATOM 722 C C . PHE A 1 92 ? 8.816 4.843 6.072 1.00 95.56 92 PHE A C 1
ATOM 724 O O . PHE A 1 92 ? 9.139 4.685 7.250 1.00 95.56 92 PHE A O 1
ATOM 731 N N . GLU A 1 93 ? 8.126 5.890 5.632 1.00 95.12 93 GLU A N 1
ATOM 732 C CA . GLU A 1 93 ? 7.637 6.969 6.478 1.00 95.12 93 GLU A CA 1
ATOM 733 C C . GLU A 1 93 ? 6.161 7.257 6.158 1.00 95.12 93 GLU A C 1
ATOM 735 O O . GLU A 1 93 ? 5.819 7.502 4.994 1.00 95.12 93 GLU A O 1
ATOM 740 N N . PRO A 1 94 ? 5.257 7.254 7.152 1.00 92.88 94 PRO A N 1
ATOM 741 C CA . PRO A 1 94 ? 3.863 7.603 6.927 1.00 92.88 94 PRO A CA 1
ATOM 742 C C . PRO A 1 94 ? 3.725 9.058 6.480 1.00 92.88 94 PRO A C 1
ATOM 744 O O . PRO A 1 94 ? 4.233 9.982 7.111 1.00 92.88 94 PRO A O 1
ATOM 747 N N . ALA A 1 95 ? 2.975 9.272 5.403 1.00 91.44 95 ALA A N 1
ATOM 748 C CA . ALA A 1 95 ? 2.729 10.585 4.828 1.00 91.44 95 ALA A CA 1
ATOM 749 C C . ALA A 1 95 ? 1.226 10.856 4.668 1.00 91.44 95 ALA A C 1
ATOM 751 O O . ALA A 1 95 ? 0.507 10.144 3.949 1.00 91.44 95 ALA A O 1
ATOM 752 N N . TYR A 1 96 ? 0.769 11.941 5.297 1.00 89.44 96 TYR A N 1
ATOM 753 C CA . TYR A 1 96 ? -0.585 12.483 5.170 1.00 89.44 96 TYR A CA 1
ATOM 754 C C . TYR A 1 96 ? -0.657 13.429 3.966 1.00 89.44 96 TYR A C 1
ATOM 756 O O . TYR A 1 96 ? -0.537 14.646 4.084 1.00 89.44 96 TYR A O 1
ATOM 764 N N . ILE A 1 97 ? -0.815 12.845 2.781 1.00 89.62 97 ILE A N 1
ATOM 765 C CA . ILE A 1 97 ? -0.872 13.550 1.497 1.00 89.62 97 ILE A CA 1
ATOM 766 C C . ILE A 1 97 ? -2.056 13.039 0.672 1.00 89.62 97 ILE A C 1
ATOM 768 O O . ILE A 1 97 ? -2.474 11.889 0.816 1.00 89.62 97 ILE A O 1
ATOM 772 N N . SER A 1 98 ? -2.609 13.887 -0.199 1.00 88.19 98 SER A N 1
ATOM 773 C CA . SER A 1 98 ? -3.663 13.469 -1.125 1.00 88.19 98 SER A CA 1
ATOM 774 C C . SER A 1 98 ? -3.115 12.552 -2.222 1.00 88.19 98 SER A C 1
ATOM 776 O O . SER A 1 98 ? -1.960 12.667 -2.636 1.00 88.19 98 SER A O 1
ATOM 778 N N . LEU A 1 99 ? -3.976 11.678 -2.746 1.00 87.19 99 LEU A N 1
ATOM 779 C CA . LEU A 1 99 ? -3.644 10.778 -3.859 1.00 87.19 99 LEU A CA 1
ATOM 780 C C . LEU A 1 99 ? -3.156 11.544 -5.087 1.00 87.19 99 LEU A C 1
ATOM 782 O O . LEU A 1 99 ? -2.192 11.140 -5.724 1.00 87.19 99 LEU A O 1
ATOM 786 N N . GLU A 1 100 ? -3.798 12.674 -5.3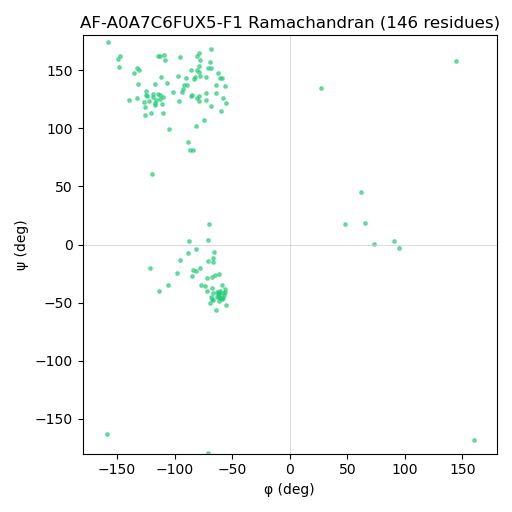87 1.00 91.25 100 GLU A N 1
ATOM 787 C CA . GLU A 1 100 ? -3.428 13.532 -6.511 1.00 91.25 100 GLU A CA 1
ATOM 788 C C . GLU A 1 100 ? -2.012 14.096 -6.339 1.00 91.25 100 GLU A C 1
ATOM 790 O O . GLU A 1 100 ? -1.230 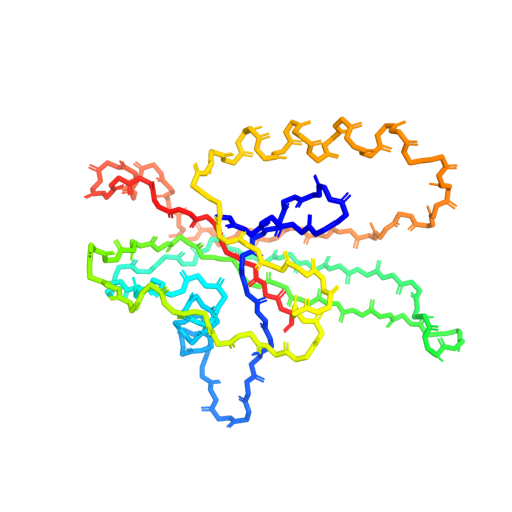14.121 -7.288 1.00 91.25 100 GLU A O 1
ATOM 795 N N . ALA A 1 101 ? -1.652 14.530 -5.128 1.00 92.56 101 ALA A N 1
ATOM 796 C CA . ALA A 1 101 ? -0.322 15.064 -4.868 1.00 92.56 101 ALA A CA 1
ATOM 797 C C . ALA A 1 101 ? 0.752 13.960 -4.883 1.00 92.56 101 ALA A C 1
ATOM 799 O O . ALA A 1 101 ? 1.798 14.161 -5.500 1.00 92.56 101 ALA A O 1
ATOM 800 N N . ALA A 1 102 ? 0.470 12.780 -4.319 1.00 93.44 102 ALA A N 1
ATOM 801 C CA . ALA A 1 102 ? 1.340 11.607 -4.439 1.00 93.44 102 ALA A CA 1
ATOM 802 C C . ALA A 1 102 ? 1.537 11.178 -5.905 1.00 93.44 102 ALA A C 1
ATOM 804 O O . ALA A 1 102 ? 2.668 10.986 -6.346 1.00 93.44 102 ALA A O 1
ATOM 805 N N . TYR A 1 103 ? 0.461 11.101 -6.695 1.00 92.12 103 TYR A N 1
ATOM 806 C CA . TYR A 1 103 ? 0.528 10.772 -8.122 1.00 92.12 103 TYR A CA 1
ATOM 807 C C . TYR A 1 103 ? 1.392 11.772 -8.896 1.00 92.12 103 TYR A C 1
ATOM 809 O O . TYR A 1 103 ? 2.262 11.368 -9.668 1.00 92.12 103 TYR A O 1
ATOM 817 N N . ARG A 1 104 ? 1.198 13.077 -8.671 1.00 94.81 104 ARG A N 1
ATOM 818 C CA . ARG A 1 104 ? 2.010 14.120 -9.315 1.00 94.81 104 ARG A CA 1
ATOM 819 C C . ARG A 1 104 ? 3.486 14.014 -8.940 1.00 94.81 104 ARG A C 1
ATOM 821 O O . ARG A 1 104 ? 4.325 14.122 -9.832 1.00 94.81 104 ARG A O 1
ATOM 828 N N . ALA A 1 105 ? 3.796 13.786 -7.663 1.00 94.50 105 ALA A N 1
ATOM 829 C CA . ALA A 1 105 ? 5.169 13.606 -7.197 1.00 94.50 105 ALA A CA 1
ATOM 830 C C . ALA A 1 105 ? 5.826 12.379 -7.851 1.00 94.50 105 ALA A C 1
ATOM 832 O O . ALA A 1 105 ? 6.896 12.500 -8.448 1.00 94.50 105 ALA A O 1
ATOM 833 N N . ASN A 1 106 ? 5.140 11.233 -7.845 1.00 94.31 106 ASN A N 1
ATOM 834 C CA . ASN A 1 106 ? 5.626 10.003 -8.473 1.00 94.31 106 ASN A CA 1
ATOM 835 C C . ASN A 1 106 ? 5.820 10.163 -9.981 1.00 94.31 106 ASN A C 1
ATOM 837 O O . ASN A 1 106 ? 6.817 9.705 -10.533 1.00 94.31 106 ASN A O 1
ATOM 841 N N . LYS A 1 107 ? 4.886 10.834 -10.660 1.00 92.31 107 LYS 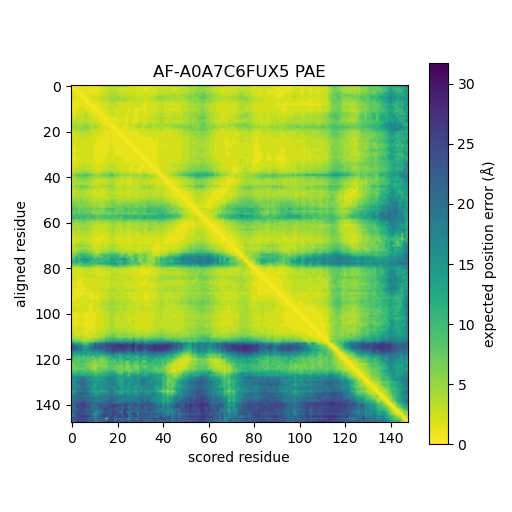A N 1
ATOM 842 C CA . LYS A 1 107 ? 4.981 11.091 -12.098 1.00 92.31 107 LYS A CA 1
ATOM 843 C C . LYS A 1 107 ? 6.187 11.966 -12.435 1.00 92.31 107 LYS A C 1
ATOM 845 O O . LYS A 1 107 ? 6.930 11.633 -13.353 1.00 92.31 107 LYS A O 1
ATOM 850 N N . ALA A 1 108 ? 6.406 13.042 -11.681 1.00 92.69 108 ALA A N 1
ATOM 851 C CA . ALA A 1 108 ? 7.578 13.891 -11.860 1.00 92.69 108 ALA A CA 1
ATOM 852 C C . ALA A 1 108 ? 8.880 13.113 -11.607 1.00 92.69 108 ALA A C 1
ATOM 854 O O . ALA A 1 108 ? 9.830 13.240 -12.375 1.00 92.69 108 ALA A O 1
ATOM 855 N N . LEU A 1 109 ? 8.915 12.257 -10.579 1.00 91.25 109 LEU A N 1
ATOM 856 C CA . LEU A 1 109 ? 10.061 11.390 -10.306 1.00 91.25 109 LEU A CA 1
ATOM 857 C C . LEU A 1 109 ? 10.334 10.429 -11.472 1.00 91.25 109 LEU A C 1
ATOM 859 O O . LEU A 1 109 ? 11.477 10.336 -11.917 1.00 91.25 109 LEU A O 1
ATOM 863 N N . LEU A 1 110 ? 9.302 9.777 -12.018 1.00 88.06 110 LEU A N 1
ATOM 864 C CA . LEU A 1 110 ? 9.426 8.878 -13.173 1.00 88.06 110 LEU A CA 1
ATOM 865 C C . LEU A 1 110 ? 10.068 9.563 -14.386 1.00 88.06 110 LEU A C 1
ATOM 867 O O . LEU A 1 110 ? 10.897 8.951 -15.053 1.00 88.06 110 LEU A O 1
ATOM 871 N N . GLU A 1 111 ? 9.755 10.834 -14.647 1.00 87.12 111 GLU A N 1
ATOM 872 C CA . GLU A 1 111 ? 10.361 11.600 -15.748 1.00 87.12 111 GLU A CA 1
ATOM 873 C C . GLU A 1 111 ? 11.876 11.817 -15.565 1.00 87.12 111 GLU A C 1
ATOM 875 O O . GLU A 1 111 ? 12.611 11.953 -16.546 1.00 87.12 111 GLU A O 1
ATOM 880 N N . THR A 1 112 ? 12.371 11.809 -14.323 1.00 86.69 112 THR A N 1
ATOM 881 C CA . THR A 1 112 ? 13.812 11.925 -14.030 1.00 86.69 112 THR A CA 1
ATOM 882 C C . THR A 1 112 ? 14.565 10.598 -14.169 1.00 86.69 112 THR A C 1
ATOM 884 O O . THR A 1 112 ? 15.779 10.589 -14.406 1.00 86.69 112 THR A O 1
ATOM 887 N N . LEU A 1 113 ? 13.861 9.467 -14.059 1.00 81.88 113 LEU A N 1
ATOM 888 C CA . LEU A 1 113 ? 14.437 8.128 -14.112 1.00 81.88 113 LEU A CA 1
ATOM 889 C C . LEU A 1 113 ? 14.645 7.714 -15.579 1.00 81.88 113 LEU A C 1
ATOM 891 O O . LEU A 1 113 ? 13.728 7.312 -16.284 1.00 81.88 113 LEU A O 1
ATOM 895 N N . LYS A 1 114 ? 15.890 7.787 -16.064 1.00 61.38 114 LYS A N 1
ATOM 896 C CA . LYS A 1 114 ? 16.273 7.518 -17.470 1.00 61.38 114 LYS A CA 1
ATOM 897 C C . LYS A 1 114 ? 16.179 6.044 -17.922 1.00 61.38 114 LYS A C 1
ATOM 899 O O . LYS A 1 114 ? 16.810 5.681 -18.916 1.00 61.38 114 LYS A O 1
ATOM 904 N N . HIS A 1 115 ? 15.465 5.168 -17.215 1.00 59.22 115 HIS A N 1
ATOM 905 C CA . HIS A 1 115 ? 15.505 3.726 -17.480 1.00 59.22 115 HIS A CA 1
ATOM 906 C C . HIS A 1 115 ? 14.347 3.261 -18.376 1.00 59.22 115 HIS A C 1
ATOM 908 O O . HIS A 1 115 ? 13.179 3.443 -18.048 1.00 59.22 115 HIS A O 1
ATOM 914 N N . LYS A 1 116 ? 14.676 2.620 -19.505 1.00 50.28 116 LYS A N 1
ATOM 915 C CA . LYS A 1 116 ? 13.724 1.836 -20.303 1.00 50.28 116 LYS A CA 1
ATOM 916 C C . LYS A 1 116 ? 13.633 0.430 -19.705 1.00 50.28 116 LYS A C 1
ATOM 918 O O . LYS A 1 116 ? 14.303 -0.477 -20.187 1.00 50.28 116 LYS A O 1
ATOM 923 N N . SER A 1 117 ? 12.848 0.267 -18.647 1.00 55.19 117 SER A N 1
ATOM 924 C CA . SER A 1 117 ?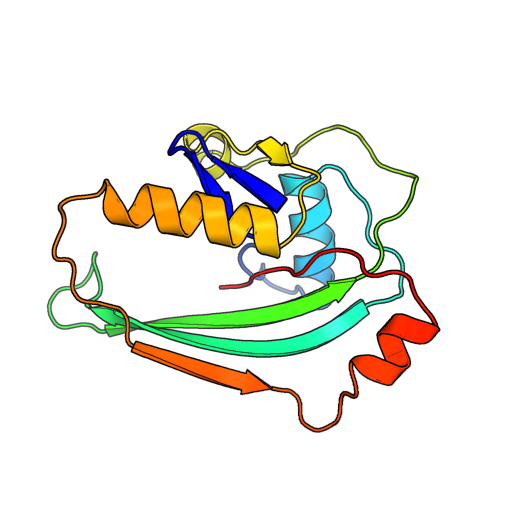 12.404 -1.065 -18.220 1.00 55.19 117 SER A CA 1
ATOM 925 C C . SER A 1 117 ? 11.249 -1.533 -19.101 1.00 55.19 117 SER A C 1
ATOM 927 O O . SER A 1 117 ? 10.493 -0.711 -19.627 1.00 55.19 117 SER A O 1
ATOM 929 N N . THR A 1 118 ? 11.078 -2.848 -19.228 1.00 60.16 118 THR A N 1
ATOM 930 C CA . THR A 1 118 ? 9.827 -3.442 -19.706 1.00 60.16 118 THR A CA 1
ATOM 931 C C . THR A 1 118 ? 8.689 -2.934 -18.822 1.00 60.16 118 THR A C 1
ATOM 933 O O . THR A 1 118 ? 8.746 -3.058 -17.599 1.00 60.16 118 THR A O 1
ATOM 936 N N . ILE A 1 119 ? 7.692 -2.289 -19.432 1.00 65.88 119 ILE A N 1
ATOM 937 C CA . ILE A 1 119 ? 6.524 -1.784 -18.708 1.00 65.88 119 ILE A CA 1
ATOM 938 C C . ILE A 1 119 ? 5.679 -3.004 -18.327 1.00 65.88 119 ILE A C 1
ATOM 940 O O . ILE A 1 119 ? 5.338 -3.780 -19.224 1.00 65.88 119 ILE A O 1
ATOM 944 N N . PRO A 1 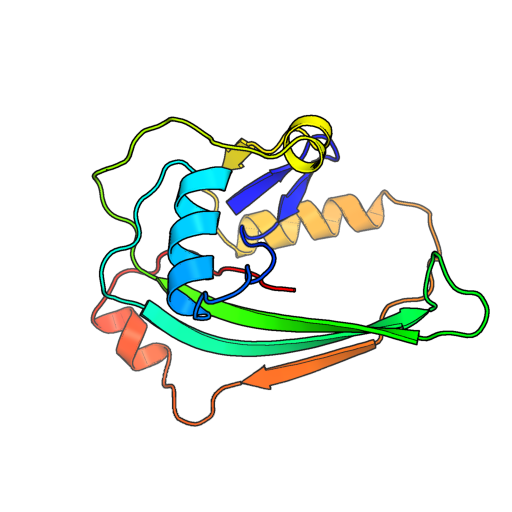120 ? 5.354 -3.203 -17.040 1.00 74.88 120 PRO A N 1
ATOM 945 C CA . PRO A 1 120 ? 4.487 -4.297 -16.641 1.00 74.88 120 PRO A CA 1
ATOM 946 C C . PRO A 1 120 ? 3.110 -4.165 -17.303 1.00 74.88 120 PRO A C 1
ATOM 948 O O . PRO A 1 120 ? 2.577 -3.063 -17.455 1.00 74.88 120 PRO A O 1
ATOM 951 N N . VAL A 1 121 ? 2.516 -5.294 -17.681 1.00 80.06 121 VAL A N 1
ATOM 952 C CA . VAL A 1 121 ? 1.130 -5.323 -18.158 1.00 80.06 121 VAL A CA 1
ATOM 953 C C . VAL A 1 121 ? 0.221 -5.271 -16.937 1.00 80.06 121 VAL A C 1
ATOM 955 O O . VAL A 1 121 ? 0.330 -6.116 -16.051 1.00 80.06 121 VAL A O 1
ATOM 958 N N . GLN A 1 122 ? -0.666 -4.278 -16.890 1.00 84.56 122 GLN A N 1
ATOM 959 C CA . GLN A 1 122 ? -1.604 -4.089 -15.786 1.00 84.56 122 GLN A CA 1
ATOM 960 C C . GLN A 1 122 ? -3.048 -4.183 -16.279 1.00 84.56 122 GLN A C 1
ATOM 962 O O . GLN A 1 122 ? -3.437 -3.504 -17.231 1.00 84.56 122 GLN A O 1
ATOM 967 N N . SER A 1 123 ? -3.850 -5.009 -15.610 1.00 80.88 123 SER A N 1
ATOM 968 C CA . SER A 1 123 ? -5.301 -5.072 -15.801 1.00 80.88 123 SER A CA 1
ATOM 969 C C . SER A 1 123 ? -6.024 -4.682 -14.520 1.00 80.88 123 SER A C 1
ATOM 971 O O . SER A 1 123 ? -5.641 -5.123 -13.437 1.00 80.88 123 SER A O 1
ATOM 973 N N . PHE A 1 124 ? -7.094 -3.902 -14.659 1.00 85.38 124 PHE A N 1
ATOM 974 C CA . PHE A 1 124 ? -7.889 -3.382 -13.552 1.00 85.38 124 PHE A CA 1
ATOM 975 C C . PHE A 1 124 ? -9.288 -3.993 -13.607 1.00 85.38 124 PHE A C 1
ATOM 977 O O . PHE A 1 124 ? -9.942 -3.945 -14.648 1.00 85.38 124 PHE A O 1
ATOM 984 N N . SER A 1 125 ? -9.746 -4.539 -12.485 1.00 81.94 125 SER A N 1
ATOM 985 C CA . SER A 1 125 ? -11.119 -5.003 -12.296 1.00 81.94 125 SER A CA 1
ATOM 986 C C . SER A 1 125 ? -11.721 -4.239 -11.130 1.00 81.94 125 SER A C 1
ATOM 988 O O . SER A 1 125 ? -11.279 -4.411 -9.995 1.00 81.94 125 SER A O 1
ATOM 990 N N . LEU A 1 126 ? -12.711 -3.395 -11.400 1.00 81.06 126 LEU A N 1
ATOM 991 C CA . LEU A 1 126 ? -13.501 -2.761 -10.348 1.00 81.06 126 LEU A CA 1
ATOM 992 C C . LEU A 1 126 ? -14.540 -3.753 -9.834 1.00 81.06 126 LEU A C 1
ATOM 994 O O . LEU A 1 126 ? -15.019 -4.594 -10.596 1.00 81.06 126 LEU A O 1
ATOM 998 N N . ASP A 1 127 ? -14.882 -3.653 -8.554 1.00 72.56 127 ASP A N 1
ATOM 999 C CA . ASP A 1 127 ? -16.071 -4.332 -8.055 1.00 72.56 127 ASP A CA 1
ATOM 1000 C C . ASP A 1 127 ? -17.306 -3.560 -8.535 1.00 72.56 127 ASP A C 1
ATOM 1002 O O . ASP A 1 127 ? -17.588 -2.444 -8.100 1.00 72.56 127 ASP A O 1
ATOM 1006 N N . GLU A 1 128 ? -18.016 -4.144 -9.494 1.00 66.62 128 GLU A N 1
ATOM 1007 C CA . GLU A 1 128 ? -19.195 -3.557 -10.133 1.00 66.62 128 GLU A CA 1
ATOM 1008 C C . GLU A 1 128 ? -20.398 -3.405 -9.188 1.00 66.62 128 GLU A C 1
ATOM 1010 O O . GLU A 1 128 ? -21.345 -2.687 -9.508 1.00 66.62 128 GLU A O 1
ATOM 1015 N N . ASN A 1 129 ? -20.343 -4.008 -7.997 1.00 66.31 129 ASN A N 1
ATOM 1016 C CA . ASN A 1 129 ? -21.382 -3.878 -6.976 1.00 66.31 129 ASN A CA 1
ATOM 1017 C C . ASN A 1 129 ? -21.177 -2.664 -6.058 1.00 66.31 129 ASN A C 1
ATOM 1019 O O . ASN A 1 129 ? -21.934 -2.482 -5.104 1.00 66.31 129 ASN A O 1
ATOM 1023 N N . ILE A 1 130 ? -20.151 -1.846 -6.310 1.00 64.38 130 ILE A N 1
ATOM 1024 C CA . ILE A 1 130 ? -19.718 -0.788 -5.399 1.00 64.38 130 ILE A CA 1
ATOM 1025 C C . ILE A 1 130 ? -19.905 0.577 -6.051 1.00 64.38 130 ILE A C 1
ATOM 1027 O O . ILE A 1 130 ? -19.379 0.846 -7.128 1.00 64.38 130 ILE A O 1
ATOM 1031 N N . ASN A 1 131 ? -20.651 1.456 -5.372 1.00 62.53 131 ASN A N 1
ATOM 1032 C CA . ASN A 1 131 ? -20.867 2.843 -5.776 1.00 62.53 131 ASN A CA 1
ATOM 1033 C C . ASN A 1 131 ? -20.038 3.800 -4.891 1.00 62.53 131 ASN A C 1
ATOM 1035 O O . ASN A 1 131 ? -20.473 4.163 -3.793 1.00 62.53 131 ASN A O 1
ATOM 1039 N N . PRO A 1 132 ? -18.862 4.275 -5.350 1.00 57.66 132 PRO A N 1
ATOM 1040 C CA . PRO A 1 132 ? -18.002 5.162 -4.563 1.00 57.66 132 PRO A CA 1
ATOM 1041 C C . PRO A 1 132 ? -18.666 6.498 -4.195 1.00 57.66 132 PRO A C 1
ATOM 1043 O O . PRO A 1 132 ? -18.301 7.115 -3.194 1.00 57.66 132 PRO A O 1
ATOM 1046 N N . ALA A 1 133 ? -19.645 6.954 -4.988 1.00 58.78 133 ALA A N 1
ATOM 1047 C CA . ALA A 1 133 ? -20.349 8.212 -4.749 1.00 58.78 133 ALA A CA 1
ATOM 1048 C C . ALA A 1 133 ? -21.302 8.141 -3.543 1.00 58.78 133 ALA A C 1
ATOM 1050 O O . ALA A 1 133 ? -21.514 9.155 -2.881 1.00 58.78 133 ALA A O 1
ATOM 1051 N N . GLU A 1 134 ? -21.846 6.961 -3.238 1.00 58.53 134 GLU A N 1
ATOM 1052 C CA . GLU A 1 134 ? -22.669 6.728 -2.042 1.00 58.53 134 GLU A CA 1
ATOM 1053 C C . GLU A 1 134 ? -21.802 6.614 -0.778 1.00 58.53 134 GLU A C 1
ATOM 1055 O O . GLU A 1 134 ? -22.168 7.113 0.290 1.00 58.53 134 GLU A O 1
ATOM 1060 N N . TRP A 1 135 ? -20.600 6.044 -0.908 1.00 59.44 135 TRP A N 1
ATOM 1061 C CA . TRP A 1 135 ? -19.640 5.949 0.192 1.00 59.44 135 TRP A CA 1
ATOM 1062 C C . TRP A 1 135 ? -19.092 7.321 0.614 1.00 59.44 135 TRP A C 1
ATOM 1064 O O . TRP A 1 135 ? -19.119 7.663 1.795 1.00 59.44 135 TRP A O 1
ATOM 1074 N N . GLY A 1 136 ? -18.672 8.156 -0.345 1.00 53.41 136 GLY A N 1
ATOM 1075 C CA . GLY A 1 136 ? -18.087 9.476 -0.064 1.00 53.41 136 GLY A CA 1
ATOM 1076 C C . GLY A 1 136 ? -19.044 10.508 0.554 1.00 53.41 136 GLY A C 1
ATOM 1077 O O . GLY A 1 136 ? -18.588 11.526 1.069 1.00 53.41 136 GLY A O 1
ATOM 1078 N N . GLN A 1 137 ? -20.361 10.268 0.515 1.00 53.69 137 GLN A N 1
ATOM 1079 C CA . GLN A 1 137 ? -21.367 11.111 1.182 1.00 53.69 137 GLN A CA 1
ATOM 1080 C C . GLN A 1 137 ? -21.577 10.737 2.654 1.00 53.69 137 GLN A C 1
ATOM 1082 O O . GLN A 1 137 ? -21.976 11.588 3.447 1.00 53.69 137 GLN A O 1
ATOM 1087 N N . SER A 1 138 ? -21.332 9.474 3.012 1.00 53.66 138 SER A N 1
ATOM 1088 C CA . SER A 1 138 ? -21.555 8.939 4.359 1.00 53.66 138 SER A CA 1
ATOM 1089 C C . SER A 1 138 ? -20.278 8.895 5.203 1.00 53.66 138 SER A C 1
ATOM 1091 O O . SER A 1 138 ? -20.365 8.977 6.425 1.00 53.66 138 SER A O 1
ATOM 1093 N N . HIS A 1 139 ? -19.104 8.832 4.566 1.00 51.00 139 HIS A N 1
ATOM 1094 C CA . HIS A 1 139 ? -17.809 8.734 5.235 1.00 51.00 139 HIS A CA 1
ATOM 1095 C C . HIS A 1 139 ? -16.784 9.630 4.513 1.00 51.00 139 HIS A C 1
ATOM 1097 O O . HIS A 1 139 ? -16.613 9.491 3.297 1.00 51.00 139 HIS A O 1
ATOM 1103 N N . PRO A 1 140 ? -16.105 10.574 5.200 1.00 45.62 140 PRO A N 1
ATOM 1104 C CA . PRO A 1 140 ? -15.059 11.378 4.570 1.00 45.62 140 PRO A CA 1
ATOM 1105 C C . PRO A 1 140 ? -13.945 10.460 4.029 1.00 45.62 140 PRO A C 1
ATOM 1107 O O . PRO A 1 140 ? -13.645 9.438 4.649 1.00 45.62 140 PRO A O 1
ATOM 1110 N N . PRO A 1 141 ? -13.330 10.774 2.873 1.00 43.47 141 PRO A N 1
ATOM 1111 C CA . PRO A 1 141 ? -12.416 9.853 2.211 1.00 43.47 141 PRO A CA 1
ATOM 1112 C C . PRO A 1 141 ? -11.140 9.669 3.034 1.00 43.47 141 PRO A C 1
ATOM 1114 O O . PRO A 1 141 ? -10.374 10.612 3.235 1.00 43.47 141 PRO A O 1
ATOM 1117 N N . ALA A 1 142 ? -10.887 8.435 3.456 1.00 45.59 142 ALA A N 1
ATOM 1118 C CA . ALA A 1 142 ? -9.624 8.006 4.027 1.00 45.59 142 ALA A CA 1
ATOM 1119 C C . ALA A 1 142 ? -9.011 6.935 3.106 1.00 45.59 142 ALA A C 1
ATOM 1121 O O . ALA A 1 142 ? -9.673 5.973 2.729 1.00 45.59 142 ALA A O 1
ATOM 1122 N N . LEU A 1 143 ? -7.791 7.262 2.659 1.00 46.06 143 LEU A N 1
ATOM 1123 C CA . LEU A 1 143 ? -6.725 6.493 1.994 1.00 46.06 143 LEU A CA 1
ATOM 1124 C C . LEU A 1 143 ? -7.090 5.252 1.137 1.00 46.06 143 LEU A C 1
ATOM 1126 O O . LEU A 1 143 ? -7.827 4.364 1.545 1.00 46.06 143 LEU A O 1
ATOM 1130 N N . LEU A 1 144 ? -6.477 5.158 -0.054 1.00 41.25 144 LEU A N 1
ATOM 1131 C CA . LEU A 1 144 ? -6.399 3.900 -0.813 1.00 41.25 144 LEU A CA 1
ATOM 1132 C C . LEU A 1 144 ? -5.261 3.021 -0.267 1.00 41.25 144 LEU A C 1
ATOM 1134 O O . LEU A 1 144 ? -4.232 3.544 0.166 1.00 41.25 144 LEU A O 1
ATOM 1138 N N . PHE A 1 145 ? -5.420 1.699 -0.369 1.00 41.94 145 PHE A N 1
ATOM 1139 C CA . PHE A 1 145 ? -4.448 0.695 0.096 1.00 41.94 145 PHE A CA 1
ATOM 1140 C C . PHE A 1 145 ? -4.149 -0.379 -0.962 1.00 41.94 145 PHE A C 1
ATOM 1142 O O . PHE A 1 145 ? -5.011 -0.636 -1.798 1.00 41.94 145 PHE A O 1
ATOM 1149 N N . TYR A 1 146 ? -2.930 -0.941 -0.957 1.00 33.62 146 TYR A N 1
ATOM 1150 C CA . TYR A 1 146 ? -2.352 -1.869 -1.957 1.00 33.62 146 TYR A CA 1
ATOM 1151 C C . TYR A 1 146 ? -2.217 -3.309 -1.412 1.00 33.62 146 TYR A C 1
ATOM 1153 O O . TYR A 1 146 ? -2.260 -3.499 -0.204 1.00 33.62 146 TYR A O 1
ATOM 1161 N N . TRP A 1 147 ? -2.036 -4.324 -2.272 1.00 39.25 147 TRP A N 1
ATOM 1162 C CA . TRP A 1 147 ? -1.857 -5.734 -1.862 1.00 39.25 147 TRP A CA 1
ATOM 1163 C C . TRP A 1 147 ? -0.969 -6.528 -2.848 1.00 39.25 147 TRP A C 1
ATOM 1165 O O . TRP A 1 147 ? -0.833 -6.095 -3.990 1.00 39.25 147 TRP A O 1
ATOM 1175 N N . MET A 1 148 ? -0.367 -7.658 -2.452 1.00 40.72 148 MET A N 1
ATOM 1176 C CA . MET A 1 148 ? 0.415 -8.575 -3.315 1.00 40.72 148 MET A CA 1
ATOM 1177 C C . MET A 1 148 ? 0.042 -10.035 -3.092 1.00 40.72 148 MET A C 1
ATOM 1179 O O . MET A 1 148 ? -0.152 -10.398 -1.911 1.00 40.72 148 MET A O 1
#

Mean predicted aligned error: 7.62 Å

Sequence (148 aa):
MIYTNKGDYKLPGGGIEAGETHLEALKREILEETGCLIEDTILPIGTVTEQREDTFEKDAIFIMKSHYYFCVISTEGTDKLNLDSYEKNLGFEPAYISLEAAYRANKALLETLKHKSTIPVQSFSLDENINPAEWGQSHPPALLFYWM

Radius of gyration: 16.2 Å; Cα contacts (8 Å, |Δi|>4): 248; chains: 1; bounding box: 39×33×39 Å

Solvent-accessible surface area (backbone atoms only — not comparable to full-atom values): 8485 Å² total; per-residue (Å²): 73,28,33,35,74,85,72,39,61,45,52,47,51,54,63,68,55,96,91,53,50,75,68,54,31,50,48,48,29,38,27,22,59,55,9,38,37,66,48,96,54,68,41,77,50,32,37,39,38,41,38,38,77,32,92,86,42,86,99,40,73,41,75,40,53,21,56,28,35,37,37,38,68,45,97,61,62,70,85,46,68,61,62,55,74,67,45,55,74,40,44,63,37,65,36,99,66,55,70,69,58,40,49,52,48,36,52,56,51,52,74,70,52,88,70,89,66,87,78,62,50,73,50,81,44,69,47,87,91,58,60,69,74,66,48,56,74,78,43,79,90,35,66,69,37,42,37,77

Nearest PDB structures (foldseek):
  2z13-assembly1_A  TM=2.888E-01  e=3.450E+00  Homo sapiens
  6e1r-assembly1_B  TM=2.024E-01  e=6.868E+00  Acinetobacter phage vB_ApiP_P1

pLDDT: mean 83.07, std 15.4, range [33.62, 96.56]

Secondary structure (DSSP, 8-state):
-EE-TTS-EE----PPPTT--HHHHHHHHHHHHH-EEEEEEEEEEEEEEEEEE-SSSTT-EEEEEEEEEEEEEEEEE-------HHHHHTT-EE----HHHHHHHHHHHHHH----PPPPEEEEEE-TT--HHHHHHHS----EE---

Foldseek 3Di:
DKAFPLQADDFFFEAADPPDDPVRRVQVRCCALPQWGWDPAKAWWWKKWWWDQDPVDPPDIDIDIKTKMWTDTDPDGDRDHNDDPVCVVRVIDDDPDDPVVNVVSNVVSVVVDPDDDDDIDMDIDTDPVDDVVVVCVVDPTDDMHIYD